Protein AF-A0A0G0AJZ5-F1 (afdb_monomer)

Nearest PDB structures (foldseek):
  3gk3-assembly1_C  TM=5.114E-01  e=7.223E+00  Burkholderia pseudomallei 1710b

Secondary structure (DSSP, 8-state):
-EEETTS-HHHHHHHHHHHHHH--PPEEESS--SSSHHHHS-S--HHHHHHHH-

Sequence (54 aa):
MFTSNDEKDDGKESLKIFHNALGGEIINLQNHGHYCSWNMGTEEFPELLEKILQ

Solvent-accessible surface area (backbone atoms only — not comparable to full-atom values): 3364 Å² total; per-residue (Å²): 89,73,50,30,76,58,32,55,69,70,58,57,51,51,48,51,57,51,37,74,75,72,51,78,64,76,45,76,43,82,71,24,29,57,91,43,83,90,41,33,83,58,95,76,60,65,72,62,52,54,69,72,75,110

Mean predicted aligned error: 2.53 Å

Foldseek 3Di:
DEDEPQEDPVVVVVVVVVCVVPPDDYHYHYFQYPVDPVRRVDPDDVVVVVVVVD

Structure (mmCIF, N/CA/C/O backbone):
data_AF-A0A0G0AJZ5-F1
#
_entry.id   AF-A0A0G0AJZ5-F1
#
loop_
_atom_site.group_PDB
_atom_site.id
_atom_site.type_symbol
_atom_site.label_atom_id
_atom_site.label_alt_id
_atom_site.label_comp_id
_atom_site.label_asym_id
_atom_site.label_entity_id
_atom_site.label_seq_id
_atom_site.pdbx_PDB_ins_code
_atom_site.Cartn_x
_atom_site.Cartn_y
_atom_site.Cartn_z
_atom_site.occupancy
_atom_site.B_iso_or_equiv
_atom_site.auth_seq_id
_atom_site.auth_comp_id
_atom_site.auth_asym_id
_atom_site.auth_atom_id
_atom_site.pdbx_PDB_model_num
ATOM 1 N N . MET A 1 1 ? -6.155 1.102 4.636 1.00 95.38 1 MET A N 1
ATOM 2 C CA . MET A 1 1 ? -5.414 0.559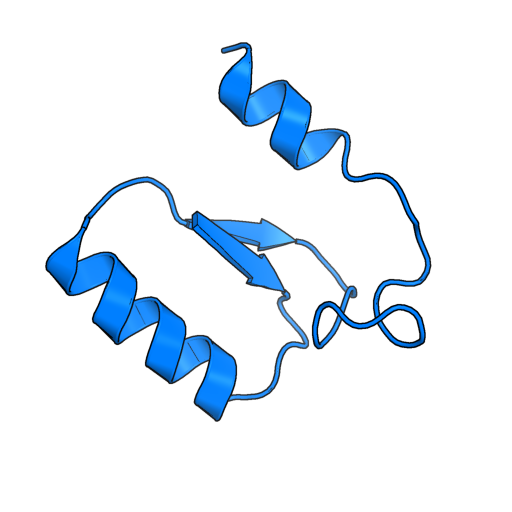 3.471 1.00 95.38 1 MET A CA 1
ATOM 3 C C . MET A 1 1 ? -4.661 1.689 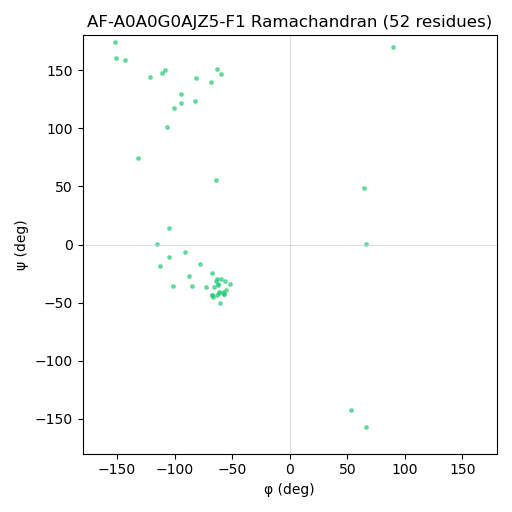2.792 1.00 95.38 1 MET A C 1
ATOM 5 O O . MET A 1 1 ? -4.960 2.844 3.068 1.00 95.38 1 MET A O 1
ATOM 9 N N . PHE A 1 2 ? -3.712 1.389 1.907 1.00 96.44 2 PHE A N 1
ATOM 10 C CA . PHE A 1 2 ? -3.002 2.416 1.148 1.00 96.44 2 PHE A CA 1
ATOM 11 C C . PHE A 1 2 ? -2.706 1.963 -0.284 1.00 96.44 2 PHE A C 1
ATOM 13 O O . PHE A 1 2 ? -2.727 0.770 -0.584 1.00 96.44 2 PHE A O 1
ATOM 20 N N . THR A 1 3 ? -2.473 2.930 -1.163 1.00 97.50 3 THR A N 1
ATOM 21 C CA . THR A 1 3 ? -2.062 2.736 -2.558 1.00 97.50 3 THR A CA 1
ATOM 22 C C . THR A 1 3 ? -1.241 3.929 -3.028 1.00 97.50 3 THR A C 1
ATOM 24 O O . THR A 1 3 ? -1.132 4.917 -2.297 1.00 97.50 3 THR A O 1
ATOM 27 N N . SER A 1 4 ? -0.694 3.853 -4.242 1.00 97.06 4 SER A N 1
ATOM 28 C CA . SER A 1 4 ? 0.001 4.973 -4.861 1.00 97.06 4 SER A CA 1
ATOM 29 C C . SER A 1 4 ? -0.767 5.549 -6.050 1.00 97.06 4 SER A C 1
ATOM 31 O O . SER A 1 4 ? -1.451 4.832 -6.787 1.00 97.06 4 SER A O 1
ATOM 33 N N . ASN A 1 5 ? -0.650 6.860 -6.263 1.00 96.75 5 ASN A N 1
ATOM 34 C CA . ASN A 1 5 ? -1.259 7.543 -7.407 1.00 96.75 5 ASN A CA 1
ATOM 35 C C . ASN A 1 5 ? -0.750 6.988 -8.75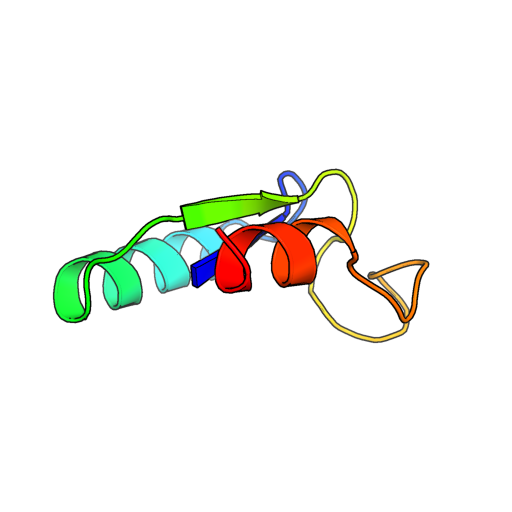4 1.00 96.75 5 ASN A C 1
ATOM 37 O O . ASN A 1 5 ? -1.514 6.982 -9.720 1.00 96.75 5 ASN A O 1
ATOM 41 N N . ASP A 1 6 ? 0.481 6.479 -8.810 1.00 96.75 6 ASP A N 1
ATOM 42 C CA . ASP A 1 6 ? 1.131 5.876 -9.979 1.00 96.75 6 ASP A CA 1
ATOM 43 C C . ASP A 1 6 ? 1.209 4.335 -9.922 1.00 96.75 6 ASP A C 1
ATOM 45 O O . ASP A 1 6 ? 1.887 3.710 -10.737 1.00 96.75 6 ASP A O 1
ATOM 49 N N . GLU A 1 7 ? 0.456 3.698 -9.016 1.00 97.06 7 GLU A N 1
ATOM 50 C CA . GLU A 1 7 ? 0.217 2.249 -9.049 1.00 97.06 7 GLU A CA 1
ATOM 51 C C . GLU A 1 7 ? -0.542 1.847 -10.329 1.00 97.06 7 GLU A C 1
ATOM 53 O O . GLU A 1 7 ? -1.349 2.617 -10.871 1.00 97.06 7 GLU A O 1
ATOM 58 N N . LYS A 1 8 ? -0.312 0.613 -10.790 1.00 96.50 8 LYS A N 1
ATOM 59 C CA . LYS A 1 8 ? -0.998 0.003 -11.932 1.00 96.50 8 LYS A CA 1
ATOM 60 C C . LYS A 1 8 ? -2.508 -0.069 -11.701 1.00 96.50 8 LYS A C 1
ATOM 62 O O . LYS A 1 8 ? -2.971 -0.327 -10.588 1.00 96.50 8 LYS A O 1
ATOM 67 N N . ASP A 1 9 ? -3.278 0.070 -12.777 1.00 97.06 9 ASP A N 1
ATOM 68 C CA . ASP A 1 9 ? -4.745 0.097 -12.709 1.00 97.06 9 ASP A CA 1
ATOM 69 C C . ASP A 1 9 ? -5.338 -1.169 -12.073 1.00 97.06 9 ASP A C 1
ATOM 71 O O . ASP A 1 9 ? -6.206 -1.068 -11.207 1.00 97.06 9 ASP A O 1
ATOM 75 N N . ASP A 1 10 ? -4.803 -2.349 -12.398 1.00 96.81 10 ASP A N 1
ATOM 76 C CA . ASP A 1 10 ? -5.242 -3.622 -11.805 1.00 96.81 10 ASP A CA 1
ATOM 77 C C . ASP A 1 10 ? -5.011 -3.677 -10.283 1.00 96.81 10 ASP A C 1
ATOM 79 O O . ASP A 1 10 ? -5.805 -4.257 -9.535 1.00 96.81 10 ASP A O 1
ATOM 83 N N . GLY A 1 11 ? -3.938 -3.040 -9.801 1.00 95.81 11 GLY A N 1
ATOM 84 C CA . GLY A 1 11 ? -3.653 -2.910 -8.372 1.00 95.81 11 GLY A CA 1
ATOM 85 C C . GLY A 1 11 ? -4.678 -2.015 -7.674 1.00 95.81 11 GLY A C 1
ATOM 86 O O . GLY A 1 11 ? -5.206 -2.370 -6.617 1.00 95.81 11 GLY A O 1
ATOM 87 N N . LYS A 1 12 ? -5.035 -0.891 -8.305 1.00 96.62 12 LYS A N 1
ATOM 88 C CA . LYS A 1 12 ? -6.085 0.017 -7.816 1.00 96.62 12 LYS A CA 1
ATOM 89 C C . LYS A 1 12 ? -7.465 -0.635 -7.836 1.00 96.62 12 LYS A C 1
ATOM 91 O O . LYS A 1 12 ? -8.255 -0.403 -6.926 1.00 96.62 12 LYS A O 1
ATOM 96 N N . GLU A 1 13 ? -7.767 -1.459 -8.835 1.00 97.75 13 GLU A N 1
ATOM 97 C CA . GLU A 1 13 ? -9.029 -2.199 -8.883 1.00 97.75 13 GLU A CA 1
ATOM 98 C C . GLU A 1 13 ? -9.099 -3.257 -7.778 1.00 97.75 13 GLU A C 1
ATOM 100 O O . GLU A 1 13 ? -10.087 -3.330 -7.046 1.00 97.75 13 GLU A O 1
ATOM 105 N N . SER A 1 14 ? -8.008 -3.996 -7.565 1.00 96.88 14 SER A N 1
ATOM 106 C CA . SER A 1 14 ? -7.900 -4.956 -6.462 1.00 96.88 14 SER A CA 1
ATOM 107 C C . SER A 1 14 ? -8.119 -4.286 -5.103 1.00 96.88 14 SER A C 1
ATOM 109 O O . SER A 1 14 ? -8.868 -4.799 -4.271 1.00 96.88 14 SER A O 1
ATOM 111 N N . LEU A 1 15 ? -7.539 -3.100 -4.885 1.00 97.31 15 LEU A N 1
ATOM 112 C CA . LEU A 1 15 ? -7.756 -2.316 -3.669 1.00 97.31 15 LEU A CA 1
ATOM 113 C C . LEU A 1 15 ? -9.239 -2.011 -3.429 1.00 97.31 15 LEU A C 1
ATOM 115 O O . LEU A 1 15 ? -9.694 -2.131 -2.294 1.00 97.31 15 LEU A O 1
ATOM 119 N N . LYS A 1 16 ? -10.004 -1.641 -4.466 1.00 97.38 16 LYS A N 1
ATOM 120 C CA . LYS A 1 16 ? -11.447 -1.376 -4.321 1.00 97.38 16 LYS A CA 1
ATOM 121 C C . LYS A 1 16 ? -12.195 -2.619 -3.853 1.00 97.38 16 LYS A C 1
ATOM 123 O O . LYS A 1 16 ? -13.063 -2.510 -2.992 1.00 97.38 16 LYS A O 1
ATOM 128 N N . ILE A 1 17 ? -11.844 -3.794 -4.380 1.00 98.12 17 ILE A N 1
ATOM 129 C CA . ILE A 1 17 ? -12.441 -5.072 -3.967 1.00 98.12 17 ILE A CA 1
ATOM 130 C C . ILE A 1 17 ? -12.179 -5.315 -2.476 1.00 98.12 17 ILE A C 1
ATOM 132 O O . ILE A 1 17 ? -13.121 -5.562 -1.722 1.00 98.12 17 ILE A O 1
ATOM 136 N N . PHE A 1 18 ? -10.925 -5.187 -2.030 1.00 97.69 18 PHE A N 1
ATOM 137 C CA . PHE A 1 18 ? -10.579 -5.363 -0.617 1.00 97.69 18 PHE A CA 1
ATOM 138 C C . PHE A 1 18 ? -11.247 -4.320 0.279 1.00 97.69 18 PHE A C 1
ATOM 140 O O . PHE A 1 18 ? -11.799 -4.671 1.320 1.00 97.69 18 PHE A O 1
ATOM 147 N N . HIS A 1 19 ? -11.248 -3.052 -0.129 1.00 98.00 19 HIS A N 1
ATOM 148 C CA . HIS A 1 19 ? -11.887 -1.972 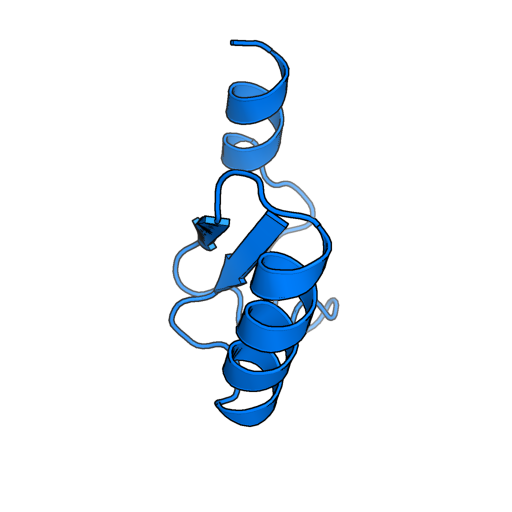0.614 1.00 98.00 19 HIS A CA 1
ATOM 149 C C . HIS A 1 19 ? -13.392 -2.196 0.769 1.00 98.00 19 HIS A C 1
ATOM 151 O O . HIS A 1 19 ? -13.923 -2.017 1.859 1.00 98.00 19 HIS A O 1
ATOM 157 N N . ASN A 1 20 ? -14.081 -2.658 -0.272 1.00 97.69 20 ASN A N 1
ATOM 158 C CA . ASN A 1 20 ? -15.507 -2.966 -0.174 1.00 97.69 20 ASN A CA 1
ATOM 159 C C . ASN A 1 20 ? -15.795 -4.106 0.817 1.00 97.69 20 ASN A C 1
ATOM 161 O O . ASN A 1 20 ? -16.865 -4.129 1.418 1.00 97.69 20 ASN A O 1
ATOM 165 N N . ALA A 1 21 ? -14.854 -5.040 0.997 1.00 98.12 21 ALA A N 1
ATOM 166 C CA . ALA A 1 21 ? -15.000 -6.163 1.920 1.00 98.12 21 ALA A CA 1
ATOM 167 C C . ALA A 1 21 ? -14.607 -5.830 3.371 1.00 98.12 21 ALA A C 1
ATOM 169 O O . ALA A 1 21 ? -15.210 -6.361 4.300 1.00 98.12 21 ALA A O 1
ATOM 170 N N . LEU A 1 22 ? -13.588 -4.990 3.574 1.00 97.69 22 LEU A N 1
ATOM 171 C CA . LEU A 1 22 ? -12.976 -4.752 4.891 1.00 97.69 22 LEU A CA 1
ATOM 172 C C . LEU A 1 22 ? -13.220 -3.334 5.438 1.00 97.69 22 LEU A C 1
ATOM 174 O O . LEU A 1 22 ? -13.065 -3.110 6.637 1.00 97.69 22 LEU A O 1
ATOM 178 N N . GLY A 1 23 ? -13.597 -2.383 4.582 1.00 95.69 23 GLY A N 1
ATOM 179 C CA . GLY A 1 23 ? -13.744 -0.965 4.910 1.00 95.69 23 GLY A CA 1
ATOM 180 C C . GLY A 1 23 ? -12.423 -0.265 5.256 1.00 95.69 23 GLY A C 1
ATOM 181 O O . GLY A 1 23 ? -11.332 -0.707 4.886 1.00 95.69 23 GLY A O 1
ATOM 182 N N . GLY A 1 24 ? -12.535 0.843 5.994 1.00 94.31 24 GLY A N 1
ATOM 183 C CA . GLY A 1 24 ? -11.404 1.644 6.476 1.00 94.31 24 GLY A CA 1
ATOM 184 C C . GLY A 1 24 ? -10.962 2.756 5.521 1.00 94.31 24 GLY A C 1
ATOM 185 O O . GLY A 1 24 ? -11.401 2.841 4.382 1.00 94.31 24 GLY A O 1
ATOM 186 N N . GLU A 1 25 ? -10.081 3.637 5.994 1.00 95.62 25 GLU A N 1
ATOM 187 C CA . GLU A 1 25 ? -9.532 4.722 5.172 1.00 95.62 25 GLU A CA 1
ATOM 188 C C . GLU A 1 25 ? -8.613 4.164 4.071 1.00 95.62 25 GLU A C 1
ATOM 190 O O . GLU A 1 25 ? -7.821 3.246 4.317 1.00 95.62 25 GLU A O 1
ATOM 195 N N . ILE A 1 26 ? -8.692 4.731 2.863 1.00 96.81 26 ILE A N 1
ATOM 196 C CA . ILE A 1 26 ? -7.694 4.530 1.806 1.00 96.81 26 ILE A CA 1
ATOM 197 C C . ILE A 1 26 ? -6.773 5.749 1.772 1.00 96.81 26 ILE A C 1
ATOM 199 O O . ILE A 1 26 ? -7.212 6.854 1.461 1.00 96.81 26 ILE A O 1
ATOM 203 N N . ILE A 1 27 ? -5.488 5.527 2.034 1.00 96.94 27 ILE A N 1
ATOM 204 C CA . ILE A 1 27 ? -4.442 6.549 1.941 1.00 96.94 27 ILE A CA 1
ATOM 205 C C . ILE A 1 27 ? -3.790 6.470 0.556 1.00 96.94 27 ILE A C 1
ATOM 207 O O . ILE A 1 27 ? -3.384 5.393 0.122 1.00 96.94 27 ILE A O 1
ATOM 211 N N . ASN A 1 28 ? -3.678 7.603 -0.137 1.00 96.75 28 ASN A N 1
ATOM 212 C CA . ASN A 1 28 ? -3.060 7.680 -1.462 1.00 96.75 28 ASN A CA 1
ATOM 213 C C . ASN A 1 28 ? -1.678 8.349 -1.386 1.00 96.75 28 ASN A C 1
ATOM 215 O O . ASN A 1 28 ? -1.581 9.576 -1.307 1.00 96.75 28 ASN A O 1
ATOM 219 N N . LEU A 1 29 ? -0.619 7.542 -1.420 1.00 96.50 29 LEU A N 1
ATOM 220 C CA . LEU A 1 29 ? 0.773 7.990 -1.375 1.00 96.50 29 LEU A CA 1
ATOM 221 C C . LEU A 1 29 ? 1.247 8.436 -2.767 1.00 96.50 29 LEU A C 1
ATOM 223 O O . LEU A 1 29 ? 0.869 7.849 -3.781 1.00 96.50 29 LEU A O 1
ATOM 227 N N . GLN A 1 30 ? 2.067 9.483 -2.838 1.00 95.38 30 GLN A N 1
ATOM 228 C CA . GLN A 1 30 ? 2.457 10.079 -4.119 1.00 95.38 30 GLN A CA 1
ATOM 229 C C . GLN A 1 30 ? 3.786 9.510 -4.634 1.00 95.38 30 GLN A C 1
ATOM 231 O O . GLN A 1 30 ? 4.815 9.696 -4.000 1.00 95.38 30 GLN A O 1
ATOM 236 N N . ASN A 1 31 ? 3.767 8.928 -5.833 1.00 94.94 31 ASN A N 1
ATOM 237 C CA . ASN A 1 31 ? 4.915 8.496 -6.632 1.00 94.94 31 ASN A CA 1
ATOM 238 C C . ASN A 1 31 ? 5.745 7.369 -5.994 1.00 94.94 31 ASN A C 1
ATOM 240 O O . ASN A 1 31 ? 6.969 7.464 -5.918 1.00 94.94 31 ASN A O 1
ATOM 244 N N . HIS A 1 32 ? 5.080 6.308 -5.533 1.00 95.00 32 HIS A N 1
ATOM 245 C CA . HIS A 1 32 ? 5.732 5.112 -4.976 1.00 95.00 32 HIS A CA 1
ATOM 246 C C . HIS A 1 32 ? 5.495 3.849 -5.810 1.00 95.00 32 HIS A C 1
ATOM 248 O O . HIS A 1 32 ? 5.999 2.774 -5.470 1.00 95.00 32 HIS A O 1
ATOM 254 N N . GLY A 1 33 ? 4.750 3.975 -6.910 1.00 94.06 33 GLY A N 1
ATOM 255 C CA . GLY A 1 33 ? 4.462 2.915 -7.857 1.00 94.06 33 GLY A CA 1
ATOM 256 C C . GLY A 1 33 ? 3.888 1.670 -7.190 1.00 94.06 33 GLY A C 1
ATOM 257 O O . GLY A 1 33 ? 3.097 1.735 -6.247 1.00 94.06 33 GLY A O 1
ATOM 258 N N . HIS A 1 34 ? 4.308 0.517 -7.705 1.00 94.62 34 HIS A N 1
ATOM 259 C CA . HIS A 1 34 ? 4.009 -0.775 -7.105 1.00 94.62 34 HIS A CA 1
ATOM 260 C C . HIS A 1 34 ? 5.001 -1.054 -5.984 1.00 94.62 34 HIS A C 1
ATOM 262 O O . HIS A 1 34 ? 6.184 -1.060 -6.280 1.00 94.62 34 HIS A O 1
ATOM 268 N N . TYR A 1 35 ? 4.561 -1.309 -4.747 1.00 92.88 35 TYR A N 1
ATOM 269 C CA . TYR A 1 35 ? 5.382 -1.396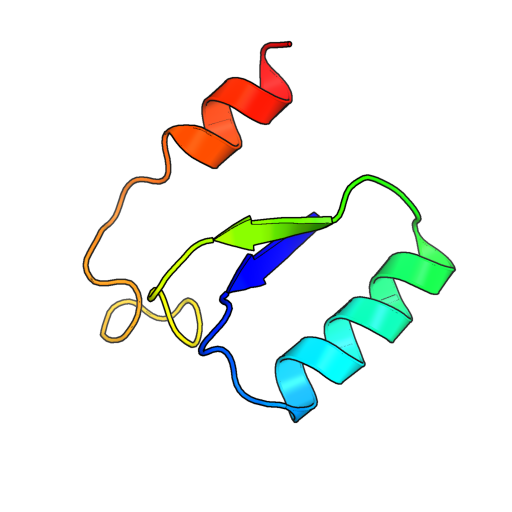 -3.516 1.00 92.88 35 TYR A CA 1
ATOM 270 C C . TYR A 1 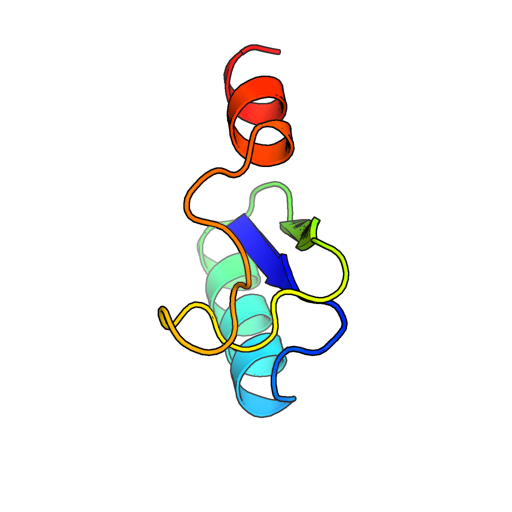35 ? 6.416 -2.545 -3.467 1.00 92.88 35 TYR A C 1
ATOM 272 O O . TYR A 1 35 ? 6.454 -3.372 -2.560 1.00 92.88 35 TYR A O 1
ATOM 280 N N . CYS A 1 36 ? 7.279 -2.593 -4.467 1.00 92.69 36 CYS A N 1
ATOM 281 C CA . CYS A 1 36 ? 8.476 -3.391 -4.589 1.00 92.69 36 CYS A CA 1
ATOM 282 C C . CYS A 1 36 ? 9.678 -2.452 -4.463 1.00 92.69 36 CYS A C 1
ATOM 284 O O . CYS A 1 36 ? 9.612 -1.286 -4.860 1.00 92.69 36 CYS A O 1
ATOM 286 N N . SER A 1 37 ? 10.802 -2.958 -3.953 1.00 89.81 37 SER A N 1
ATOM 287 C CA . SER A 1 37 ? 11.970 -2.141 -3.585 1.00 89.81 37 SER A CA 1
ATOM 288 C C . SER A 1 37 ? 12.461 -1.194 -4.689 1.00 89.81 37 SER A C 1
ATOM 290 O O . SER A 1 37 ? 12.900 -0.091 -4.392 1.00 89.81 37 SER A O 1
ATOM 292 N N . TRP A 1 38 ? 12.356 -1.582 -5.964 1.00 89.06 38 TRP A N 1
ATOM 293 C CA . TRP A 1 38 ? 12.800 -0.756 -7.097 1.00 89.06 38 TRP A CA 1
ATOM 294 C C . TRP A 1 38 ? 11.837 0.382 -7.474 1.00 89.06 38 TRP A C 1
ATOM 296 O O . TRP A 1 38 ? 12.222 1.280 -8.217 1.00 89.06 38 TRP A O 1
ATOM 306 N N . ASN A 1 39 ? 10.583 0.336 -7.025 1.00 89.94 39 ASN A N 1
ATOM 307 C CA . ASN A 1 39 ? 9.560 1.330 -7.351 1.00 89.94 39 ASN A CA 1
ATOM 308 C C . ASN A 1 39 ? 9.338 2.333 -6.217 1.00 89.94 39 ASN A C 1
ATOM 310 O O . ASN A 1 39 ? 9.130 3.505 -6.503 1.00 89.94 39 ASN A O 1
ATOM 314 N N . MET A 1 40 ? 9.433 1.898 -4.957 1.00 92.31 40 MET A N 1
ATOM 315 C CA . MET A 1 40 ? 9.089 2.744 -3.808 1.00 92.31 40 MET A CA 1
ATOM 316 C C . MET A 1 40 ? 9.985 3.979 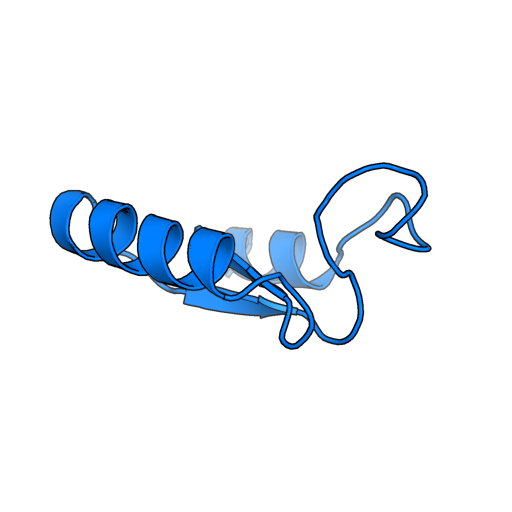-3.652 1.00 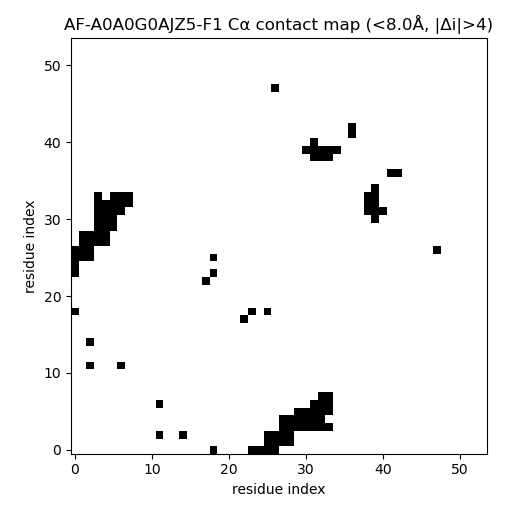92.31 40 MET A C 1
ATOM 318 O O . MET A 1 40 ? 9.523 4.987 -3.125 1.00 92.31 40 MET A O 1
ATOM 322 N N . GLY A 1 41 ? 11.263 3.901 -4.050 1.00 92.88 41 GLY A N 1
ATOM 323 C CA . GLY A 1 41 ? 12.234 5.000 -3.910 1.00 92.88 41 GLY A CA 1
ATOM 324 C C . GLY A 1 41 ? 12.597 5.372 -2.462 1.00 92.88 41 GLY A C 1
ATOM 325 O O . GLY A 1 41 ? 13.408 6.269 -2.249 1.00 92.88 41 GLY A O 1
ATOM 326 N N . THR A 1 42 ? 12.017 4.679 -1.481 1.00 94.25 42 THR A N 1
ATOM 327 C CA . THR A 1 42 ? 12.201 4.849 -0.036 1.00 94.25 42 THR A CA 1
ATOM 328 C C . THR A 1 42 ? 11.984 3.505 0.665 1.00 94.25 42 THR A C 1
ATOM 330 O O . THR A 1 42 ? 11.355 2.601 0.107 1.00 94.25 42 THR A O 1
ATOM 333 N N . GLU A 1 43 ? 12.486 3.386 1.891 1.00 94.31 43 GLU A N 1
ATOM 334 C CA . GLU A 1 43 ? 12.196 2.273 2.807 1.00 94.31 43 GLU A CA 1
ATOM 335 C C . GLU A 1 43 ? 11.222 2.677 3.928 1.00 94.31 43 GLU A C 1
ATOM 337 O O . GLU A 1 43 ? 10.696 1.819 4.634 1.00 94.31 43 GLU A O 1
ATOM 342 N N . GLU A 1 44 ? 10.944 3.976 4.070 1.00 95.00 44 GLU A N 1
ATOM 343 C CA . GLU A 1 44 ? 10.132 4.539 5.149 1.00 95.00 44 GLU A CA 1
ATOM 344 C C . GLU A 1 44 ? 8.912 5.292 4.608 1.00 95.00 44 GLU A C 1
ATOM 346 O O . GLU A 1 44 ? 8.993 5.976 3.586 1.00 95.00 44 GLU A O 1
ATOM 351 N N . PHE A 1 45 ? 7.800 5.188 5.342 1.00 96.19 45 PHE A N 1
ATOM 352 C CA . PHE A 1 45 ? 6.518 5.838 5.048 1.00 96.19 45 PHE A CA 1
ATOM 353 C C . PHE A 1 45 ? 5.971 6.526 6.310 1.00 96.19 45 PHE A C 1
ATOM 355 O O . PHE A 1 45 ? 5.057 5.995 6.959 1.00 96.19 45 PHE A O 1
ATOM 362 N N . PRO A 1 46 ? 6.548 7.670 6.720 1.00 95.00 46 PRO A N 1
ATOM 363 C CA . PRO A 1 46 ? 6.119 8.388 7.921 1.00 95.00 46 PRO A CA 1
ATOM 364 C C . PRO A 1 46 ? 4.628 8.756 7.893 1.00 95.00 46 PRO A C 1
ATOM 366 O O . PRO A 1 46 ? 3.972 8.714 8.929 1.00 95.00 46 PRO A O 1
ATOM 369 N N . GLU A 1 47 ? 4.055 9.004 6.715 1.00 94.31 47 GLU A N 1
ATOM 370 C CA . GLU A 1 47 ? 2.637 9.327 6.531 1.00 94.31 47 GLU A CA 1
ATOM 371 C C . GLU A 1 47 ? 1.719 8.183 6.978 1.00 94.31 47 GLU A C 1
ATOM 373 O O . GLU A 1 47 ? 0.633 8.414 7.513 1.00 94.31 47 GLU A O 1
ATOM 378 N N . LEU A 1 48 ? 2.149 6.932 6.778 1.00 95.19 48 LEU A N 1
ATOM 379 C CA . LEU A 1 48 ? 1.403 5.765 7.249 1.00 95.19 48 LEU A CA 1
ATOM 380 C C . LEU A 1 48 ? 1.510 5.618 8.768 1.00 95.19 48 LEU A C 1
ATOM 382 O O . LEU A 1 48 ? 0.534 5.232 9.411 1.00 95.19 48 LEU A O 1
ATOM 386 N N . LEU A 1 49 ? 2.671 5.939 9.347 1.00 96.19 49 LEU A N 1
ATOM 387 C CA . LEU A 1 49 ? 2.870 5.896 10.793 1.00 96.19 49 LEU A CA 1
ATOM 388 C C . LEU A 1 49 ? 2.013 6.951 11.503 1.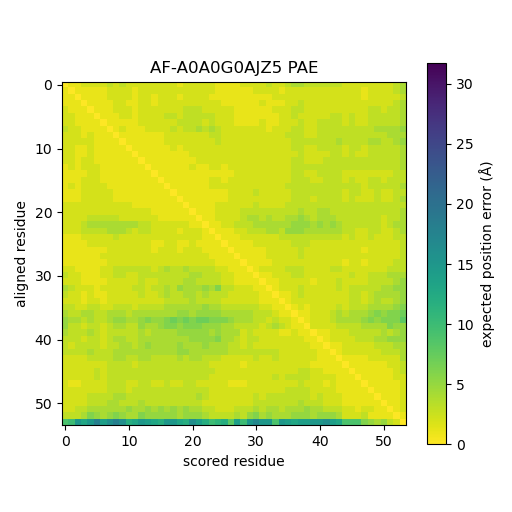00 96.19 49 LEU A C 1
ATOM 390 O O . LEU A 1 49 ? 1.330 6.629 12.474 1.00 96.19 49 LEU A O 1
ATOM 394 N N . GLU A 1 50 ? 1.994 8.182 10.989 1.00 95.56 50 GLU A N 1
ATOM 395 C CA . GLU A 1 50 ? 1.152 9.262 11.512 1.00 95.56 50 GLU A CA 1
ATOM 396 C C . GLU A 1 50 ? -0.326 8.868 11.542 1.00 95.56 50 GLU A C 1
ATOM 398 O O . GLU A 1 50 ? -1.019 9.148 12.516 1.00 95.56 50 GLU A O 1
ATOM 403 N N . LYS A 1 51 ? -0.802 8.155 10.517 1.00 93.81 51 LYS A N 1
ATOM 404 C CA . LYS A 1 51 ? -2.196 7.701 10.421 1.00 93.81 51 LYS A CA 1
ATOM 405 C C . LYS A 1 51 ? -2.593 6.652 11.455 1.00 93.81 51 LYS A C 1
ATOM 407 O O . LYS A 1 51 ? -3.774 6.529 11.751 1.00 93.81 51 LYS A O 1
ATOM 412 N N . ILE A 1 52 ? -1.635 5.897 11.988 1.00 93.38 52 ILE A N 1
ATOM 413 C CA . ILE A 1 52 ? -1.889 4.882 13.022 1.00 93.38 52 ILE A CA 1
ATOM 414 C C . ILE A 1 52 ? -1.843 5.497 14.428 1.00 93.38 52 ILE A C 1
ATOM 416 O O . ILE A 1 52 ? -2.464 4.968 15.346 1.00 93.38 52 ILE A O 1
ATOM 420 N N . LEU A 1 53 ? -1.092 6.586 14.610 1.00 94.69 53 LEU A N 1
ATOM 421 C CA . LEU A 1 53 ? -0.889 7.233 15.910 1.00 94.69 53 LEU A CA 1
ATOM 422 C C . LEU A 1 53 ? -1.915 8.337 16.237 1.00 94.69 53 LEU A C 1
ATOM 424 O O . LEU A 1 53 ? -1.876 8.864 17.349 1.00 94.69 53 LEU A O 1
ATOM 428 N N . GLN A 1 54 ? -2.792 8.694 15.292 1.00 72.94 54 GLN A N 1
ATOM 429 C CA . GLN A 1 54 ? -3.925 9.616 15.482 1.00 72.94 54 GLN A CA 1
ATOM 430 C C . GLN A 1 54 ? -5.131 8.916 16.114 1.00 72.94 54 GLN A C 1
ATOM 432 O O . GLN A 1 54 ? -5.803 9.575 16.941 1.00 72.94 54 GLN A O 1
#

pLDDT: mean 95.06, std 3.67, range [72.94, 98.12]

Radius of gyration: 11.53 Å; Cα contacts (8 Å, |Δi|>4): 54; chains: 1; bounding box: 28×16×29 Å